Protein AF-K8XY33-F1 (afdb_monomer_lite)

pLDDT: mean 90.9, std 8.79, range [59.84, 98.38]

Structure (mmCIF, N/CA/C/O backbone):
data_AF-K8XY33-F1
#
_entry.id   AF-K8XY33-F1
#
loop_
_atom_site.group_PDB
_atom_site.id
_atom_site.type_symbol
_atom_site.label_atom_id
_atom_site.label_alt_id
_atom_site.label_comp_id
_atom_site.label_asym_id
_atom_site.label_entity_id
_atom_site.label_seq_id
_atom_site.pdbx_PDB_ins_code
_atom_site.Cartn_x
_atom_site.Cartn_y
_atom_site.Cartn_z
_atom_site.occupancy
_atom_site.B_iso_or_equiv
_atom_site.auth_seq_id
_atom_site.auth_comp_id
_atom_site.auth_asym_id
_atom_site.auth_atom_id
_atom_site.pdbx_PDB_model_num
ATOM 1 N N . MET A 1 1 ? 4.443 -2.989 -23.348 1.00 59.84 1 MET A N 1
ATOM 2 C CA . MET A 1 1 ? 3.970 -1.579 -23.341 1.00 59.84 1 MET A CA 1
ATOM 3 C C . MET A 1 1 ? 2.622 -1.398 -22.643 1.00 59.84 1 MET A C 1
ATOM 5 O O . MET A 1 1 ? 2.567 -0.603 -21.719 1.00 59.84 1 MET A O 1
ATOM 9 N N . ILE A 1 2 ? 1.552 -2.121 -23.019 1.00 62.72 2 ILE A N 1
ATOM 10 C CA . ILE A 1 2 ? 0.227 -1.979 -22.365 1.00 62.72 2 ILE A CA 1
ATOM 11 C C . ILE A 1 2 ? 0.286 -2.332 -20.867 1.00 62.72 2 ILE A C 1
ATOM 13 O O . ILE A 1 2 ? -0.267 -1.619 -20.038 1.00 62.72 2 ILE A O 1
ATOM 17 N N . THR A 1 3 ? 1.009 -3.392 -20.505 1.00 81.44 3 THR A N 1
ATOM 18 C CA . THR A 1 3 ? 1.175 -3.842 -19.114 1.00 81.44 3 THR A CA 1
ATOM 19 C C . THR A 1 3 ? 1.960 -2.852 -18.247 1.00 81.44 3 THR A C 1
ATOM 21 O O . THR A 1 3 ? 1.539 -2.577 -17.128 1.00 81.44 3 THR A O 1
ATOM 24 N N . ILE A 1 4 ? 3.016 -2.235 -18.790 1.00 88.81 4 ILE A N 1
ATOM 25 C CA . ILE A 1 4 ? 3.797 -1.181 -18.119 1.00 88.81 4 ILE A CA 1
ATOM 26 C C . ILE A 1 4 ? 2.929 0.047 -17.823 1.00 88.81 4 ILE A C 1
ATOM 28 O O . ILE A 1 4 ? 2.935 0.540 -16.699 1.00 88.81 4 ILE A O 1
ATOM 32 N N . GLY A 1 5 ? 2.145 0.519 -18.801 1.00 92.81 5 GLY A N 1
ATOM 33 C CA . GLY A 1 5 ? 1.251 1.664 -18.598 1.00 92.81 5 GLY A CA 1
ATOM 34 C C . GLY A 1 5 ? 0.208 1.410 -17.505 1.00 92.81 5 GLY A C 1
ATOM 35 O O . GLY A 1 5 ? -0.037 2.278 -16.669 1.00 92.81 5 GLY A O 1
ATOM 36 N N . ILE A 1 6 ? -0.350 0.195 -17.458 1.00 94.38 6 ILE A N 1
ATOM 37 C CA . ILE A 1 6 ? -1.275 -0.229 -16.397 1.00 94.38 6 ILE A CA 1
ATOM 38 C C . ILE A 1 6 ? -0.561 -0.286 -15.038 1.00 94.38 6 ILE A C 1
ATOM 40 O O . ILE A 1 6 ? -1.100 0.215 -14.054 1.00 94.38 6 ILE A O 1
ATOM 44 N N . ALA A 1 7 ? 0.652 -0.846 -14.975 1.00 94.44 7 ALA A N 1
ATOM 45 C CA . ALA A 1 7 ? 1.448 -0.890 -13.748 1.00 94.44 7 ALA A CA 1
ATOM 46 C C . ALA A 1 7 ? 1.712 0.519 -13.212 1.00 94.44 7 ALA A C 1
ATOM 48 O O . ALA A 1 7 ? 1.396 0.799 -12.063 1.00 94.44 7 ALA A O 1
ATOM 49 N N . VAL A 1 8 ? 2.193 1.431 -14.055 1.00 96.38 8 VAL A N 1
ATOM 50 C CA . VAL A 1 8 ? 2.410 2.835 -13.686 1.00 96.38 8 VAL A CA 1
ATOM 51 C C . VAL A 1 8 ? 1.131 3.488 -13.164 1.00 96.38 8 VAL A C 1
ATOM 53 O O . VAL A 1 8 ? 1.164 4.143 -12.123 1.00 96.38 8 VAL A O 1
ATOM 56 N N . PHE A 1 9 ? 0.003 3.302 -13.856 1.00 97.19 9 PHE A N 1
ATOM 57 C CA . PHE A 1 9 ? -1.278 3.857 -13.424 1.00 97.19 9 PHE A CA 1
ATOM 58 C C . PHE A 1 9 ? -1.653 3.383 -12.015 1.00 97.19 9 PHE A C 1
ATOM 60 O O . PHE A 1 9 ? -1.970 4.208 -11.161 1.00 97.19 9 PHE A O 1
ATOM 67 N N . PHE A 1 10 ? -1.574 2.077 -11.744 1.00 97.56 10 PHE A N 1
ATOM 68 C CA . PHE A 1 10 ? -1.915 1.534 -10.427 1.00 97.56 10 PHE A CA 1
ATOM 69 C C . PHE A 1 10 ? -0.911 1.907 -9.334 1.00 97.56 10 PHE A C 1
ATOM 71 O O . PHE A 1 10 ? -1.320 2.034 -8.178 1.00 97.56 10 PHE A O 1
ATOM 78 N N . GLN A 1 11 ? 0.361 2.132 -9.671 1.00 97.00 11 GLN A N 1
ATOM 79 C CA . GLN A 1 11 ? 1.355 2.637 -8.719 1.00 97.00 11 GLN A CA 1
ATOM 80 C C . GLN A 1 11 ? 1.001 4.063 -8.299 1.00 97.00 11 GLN A C 1
ATOM 82 O O . GLN A 1 11 ? 0.861 4.342 -7.112 1.00 97.00 11 GLN A O 1
ATOM 87 N N . LEU A 1 12 ? 0.755 4.947 -9.271 1.00 98.06 12 LEU A N 1
ATOM 88 C CA . LEU A 1 12 ? 0.355 6.330 -9.004 1.00 98.06 12 LEU A CA 1
ATOM 89 C C . LEU A 1 12 ? -0.991 6.407 -8.280 1.00 98.06 12 LEU A C 1
ATOM 91 O O . LEU A 1 12 ? -1.146 7.205 -7.357 1.00 98.06 12 LEU A O 1
ATOM 95 N N . PHE A 1 13 ? -1.951 5.562 -8.661 1.00 98.31 13 PHE A N 1
ATOM 96 C CA . PHE A 1 13 ? -3.248 5.494 -7.996 1.00 98.31 13 PHE A CA 1
ATOM 97 C C . PHE A 1 13 ? -3.112 5.028 -6.546 1.00 98.31 13 PHE A C 1
ATOM 99 O O . PHE A 1 13 ? -3.707 5.634 -5.658 1.00 98.31 13 PHE A O 1
ATOM 106 N N . TYR A 1 14 ? -2.281 4.016 -6.284 1.00 98.00 14 TYR A N 1
ATOM 107 C CA . TYR A 1 14 ? -1.978 3.582 -4.924 1.00 98.00 14 TYR A CA 1
ATOM 108 C C . TYR A 1 14 ? -1.310 4.682 -4.101 1.00 98.00 14 TYR A C 1
ATOM 110 O O . TYR A 1 14 ? -1.759 4.959 -2.991 1.00 98.00 14 TYR A O 1
ATOM 118 N N . THR A 1 15 ? -0.309 5.368 -4.651 1.00 97.75 15 THR A N 1
ATOM 119 C CA . THR A 1 15 ? 0.356 6.475 -3.957 1.00 97.75 15 THR A CA 1
ATOM 120 C C . THR A 1 15 ? -0.598 7.622 -3.650 1.00 97.75 15 THR A C 1
ATOM 122 O O . THR A 1 15 ? -0.592 8.140 -2.535 1.00 97.75 15 THR A O 1
ATOM 125 N N . ALA A 1 16 ? -1.451 8.002 -4.603 1.00 98.00 16 ALA A N 1
ATOM 126 C CA . ALA A 1 16 ? -2.459 9.035 -4.393 1.00 98.00 16 ALA A CA 1
ATOM 127 C C . ALA A 1 16 ? -3.475 8.612 -3.325 1.00 98.00 16 ALA A C 1
ATOM 129 O O . ALA A 1 16 ? -3.769 9.387 -2.417 1.00 98.00 16 ALA A O 1
ATOM 130 N N . TYR A 1 17 ? -3.964 7.371 -3.392 1.00 97.31 17 TYR A N 1
ATOM 131 C CA . TYR A 1 17 ? -4.874 6.812 -2.398 1.00 97.31 17 TYR A CA 1
ATOM 132 C C . TYR A 1 17 ? -4.249 6.822 -0.999 1.00 97.31 17 TYR A C 1
ATOM 134 O O . TYR A 1 17 ? -4.865 7.305 -0.050 1.00 97.31 17 TYR A O 1
ATOM 142 N N . PHE A 1 18 ? -3.008 6.350 -0.873 1.00 96.56 18 PHE A N 1
ATOM 143 C CA . PHE A 1 18 ? -2.271 6.320 0.388 1.00 96.56 18 PHE A CA 1
ATOM 144 C C . PHE A 1 18 ? -2.045 7.733 0.940 1.00 96.56 18 PHE A C 1
ATOM 146 O O . PHE A 1 18 ? -2.331 7.990 2.107 1.00 96.56 18 PHE A O 1
ATOM 153 N N . PHE A 1 19 ? -1.617 8.678 0.097 1.00 96.06 19 PHE A N 1
ATOM 154 C CA . PHE A 1 19 ? -1.447 10.077 0.489 1.00 96.06 19 PHE A CA 1
ATOM 155 C C . PHE A 1 19 ? -2.753 10.685 1.005 1.00 96.06 19 PHE A C 1
ATOM 157 O O . PHE A 1 19 ? -2.797 11.225 2.107 1.00 96.06 19 PHE A O 1
ATOM 164 N N . VAL A 1 20 ? -3.838 10.566 0.240 1.00 95.31 20 VAL A N 1
ATOM 165 C CA . VAL A 1 20 ? -5.130 11.147 0.620 1.00 95.31 20 VAL A CA 1
ATOM 166 C C . VAL A 1 20 ? -5.619 10.539 1.938 1.00 95.31 20 VAL A C 1
ATOM 168 O O . VAL A 1 20 ? -5.987 11.274 2.849 1.00 95.31 20 VAL A O 1
ATOM 171 N N . THR A 1 21 ? -5.530 9.219 2.095 1.00 93.94 21 THR A N 1
ATOM 172 C CA . THR A 1 21 ? -6.000 8.516 3.302 1.00 93.94 21 THR A CA 1
ATOM 173 C C . THR A 1 21 ? -5.142 8.720 4.552 1.00 93.94 21 THR A C 1
ATOM 175 O O . THR A 1 21 ? -5.660 8.508 5.641 1.00 93.94 21 THR A O 1
ATOM 178 N N . HIS A 1 22 ? -3.892 9.179 4.444 1.00 92.50 22 HIS A N 1
ATOM 179 C CA . HIS A 1 22 ? -3.014 9.388 5.612 1.00 92.50 22 HIS A CA 1
ATOM 180 C C . HIS A 1 22 ? -2.697 10.862 5.903 1.00 92.50 22 HIS A C 1
ATOM 182 O O . HIS A 1 22 ? -2.079 11.172 6.921 1.00 92.50 22 HIS A O 1
ATOM 188 N N . PHE A 1 23 ? -3.099 11.787 5.024 1.00 91.81 23 PHE A N 1
ATOM 189 C CA . PHE A 1 23 ? -2.814 13.220 5.180 1.00 91.81 23 PHE A CA 1
ATOM 190 C C . PHE A 1 23 ? -4.048 14.120 5.075 1.00 91.81 23 PHE A C 1
ATOM 192 O O . PHE A 1 23 ? -3.977 15.281 5.482 1.00 91.81 23 PHE A O 1
ATOM 199 N N . VAL A 1 24 ? -5.177 13.617 4.571 1.00 92.50 24 VAL A N 1
ATOM 200 C CA . VAL A 1 24 ? -6.431 14.375 4.472 1.00 92.50 24 VAL A CA 1
ATOM 201 C C . VAL A 1 24 ? -7.454 13.774 5.428 1.00 92.50 24 VAL A C 1
ATOM 203 O O . VAL A 1 24 ? -7.746 12.583 5.366 1.00 92.50 24 VAL A O 1
ATOM 206 N N . SER A 1 25 ? -8.006 14.601 6.320 1.00 90.38 25 SER A N 1
ATOM 207 C CA . SER A 1 25 ? -9.058 14.166 7.245 1.00 90.38 25 SER A CA 1
ATOM 208 C C . SER A 1 25 ? -10.358 13.918 6.482 1.00 90.38 25 SER A C 1
ATOM 210 O O . SER A 1 25 ? -10.875 14.815 5.815 1.00 90.38 25 SER A O 1
ATOM 212 N N . MET A 1 26 ? -10.868 12.694 6.567 1.00 89.88 26 MET A N 1
ATOM 213 C CA . MET A 1 26 ? -12.027 12.197 5.828 1.00 89.88 26 MET A CA 1
ATOM 214 C C . MET A 1 26 ? -12.904 11.316 6.723 1.00 89.88 26 MET A C 1
ATOM 216 O O . MET A 1 26 ? -13.298 10.225 6.324 1.00 89.88 26 MET A O 1
ATOM 220 N N . SER A 1 27 ? -13.218 11.752 7.943 1.00 87.19 27 SER A N 1
ATOM 221 C CA . SER A 1 27 ? -14.098 10.981 8.832 1.00 87.19 27 SER A CA 1
ATOM 222 C C . SER A 1 27 ? -15.458 10.683 8.162 1.00 87.19 27 SER A C 1
ATOM 224 O O . SER A 1 27 ? -16.038 11.587 7.553 1.00 87.19 27 SER A O 1
ATOM 226 N N . PRO A 1 28 ? -15.987 9.443 8.239 1.00 88.44 28 PRO A N 1
ATOM 227 C CA . PRO A 1 28 ? -15.496 8.302 9.019 1.00 88.44 28 PRO A CA 1
ATOM 228 C C . PRO A 1 28 ? -14.570 7.345 8.241 1.00 88.44 28 PRO A C 1
ATOM 230 O O . PRO A 1 28 ? -14.363 6.219 8.675 1.00 88.44 28 PRO A O 1
ATOM 233 N N . LEU A 1 29 ? -14.038 7.712 7.074 1.00 87.88 29 LEU A N 1
ATOM 234 C CA . LEU A 1 29 ? -13.127 6.842 6.315 1.00 87.88 29 LEU A CA 1
ATOM 235 C C . LEU A 1 29 ? -11.773 6.666 7.009 1.00 87.88 29 LEU A C 1
ATOM 237 O O . LEU A 1 29 ? -11.241 5.565 6.995 1.00 87.88 29 LEU A O 1
ATOM 241 N N . ASN A 1 30 ? -11.242 7.718 7.629 1.00 87.88 30 ASN A N 1
ATOM 242 C CA . ASN A 1 30 ? -10.036 7.675 8.456 1.00 87.88 30 ASN A CA 1
ATOM 243 C C . ASN A 1 30 ? -10.217 8.531 9.720 1.00 87.88 30 ASN A C 1
ATOM 245 O O . ASN A 1 30 ? -11.121 9.372 9.798 1.00 87.88 30 ASN A O 1
ATOM 249 N N . ASP A 1 31 ? -9.348 8.319 10.705 1.00 86.25 31 ASP A N 1
ATOM 250 C CA . ASP A 1 31 ? -9.208 9.187 11.870 1.00 86.25 31 ASP A CA 1
ATOM 251 C C . ASP A 1 31 ? -7.741 9.606 11.986 1.00 86.25 31 ASP A C 1
ATOM 253 O O . ASP A 1 31 ? -6.874 8.782 12.235 1.00 86.25 31 ASP A O 1
ATOM 257 N N . LEU A 1 32 ? -7.467 10.893 11.750 1.00 84.06 32 LEU A N 1
ATOM 258 C CA . LEU A 1 32 ? -6.122 11.480 11.826 1.00 84.06 32 LEU A CA 1
ATOM 259 C C . LEU A 1 32 ? -5.958 12.374 13.068 1.00 84.06 32 LEU A C 1
ATOM 261 O O . LEU A 1 32 ? -5.062 13.223 13.112 1.00 84.06 32 LEU A O 1
ATOM 265 N N . SER A 1 33 ? -6.874 12.275 14.041 1.00 78.75 33 SER A N 1
ATOM 266 C CA . SER A 1 33 ? -6.890 13.137 15.231 1.00 78.75 33 SER A CA 1
ATOM 267 C C . SER A 1 33 ? -5.771 12.833 16.237 1.00 78.75 33 SER A C 1
ATOM 269 O O . SER A 1 33 ? -5.486 13.675 17.091 1.00 78.75 33 SER A O 1
ATOM 271 N N . GLY A 1 34 ? -5.083 11.697 16.094 1.00 68.38 34 GLY A N 1
ATOM 272 C CA . GLY A 1 34 ? -3.855 11.341 16.808 1.00 68.38 34 GLY A CA 1
ATOM 273 C C . GLY A 1 34 ? -2.832 10.696 15.867 1.00 68.38 34 GLY A C 1
ATOM 274 O O . GLY A 1 34 ? -3.196 10.244 14.790 1.00 68.38 34 GLY A O 1
ATOM 275 N N . GLU A 1 35 ? -1.553 10.690 16.255 1.00 66.88 35 GLU A N 1
ATOM 276 C CA . GLU A 1 35 ? -0.544 9.802 15.650 1.00 66.88 35 GLU A CA 1
ATOM 277 C C . GLU A 1 35 ? -0.400 8.592 16.573 1.00 66.88 35 GLU A C 1
ATOM 279 O O . GLU A 1 35 ? -0.161 8.776 17.773 1.00 66.88 35 GLU A O 1
ATOM 284 N N . SER A 1 36 ? -0.522 7.371 16.052 1.00 62.50 36 SER A N 1
ATOM 285 C CA . SER A 1 36 ? -0.422 6.165 16.887 1.00 62.50 36 SER A CA 1
ATOM 286 C C . SER A 1 36 ? 1.024 5.820 17.256 1.00 62.50 36 SER A C 1
ATOM 288 O O . SER A 1 36 ? 1.272 5.091 18.219 1.00 62.50 36 SER A O 1
ATOM 290 N N . PHE A 1 37 ? 2.009 6.406 16.568 1.00 70.12 37 PHE A N 1
ATOM 291 C CA . PHE A 1 37 ? 3.422 6.301 16.924 1.00 70.12 37 PHE A CA 1
ATOM 292 C C . PHE A 1 37 ? 4.204 7.572 16.605 1.00 70.12 37 PHE A C 1
ATOM 294 O O . PHE A 1 37 ? 3.985 8.251 15.601 1.00 70.12 37 PHE A O 1
ATOM 301 N N . SER A 1 38 ? 5.204 7.872 17.444 1.00 70.69 38 SER A N 1
ATOM 302 C CA . SER A 1 38 ? 6.074 9.022 17.209 1.00 70.69 38 SER A CA 1
ATOM 303 C C . SER A 1 38 ? 6.759 8.859 15.849 1.00 70.69 38 SER A C 1
ATOM 305 O O . SER A 1 38 ? 7.556 7.931 15.682 1.00 70.69 38 SER A O 1
ATOM 307 N N . LYS A 1 39 ? 6.495 9.785 14.916 1.00 83.69 39 LYS A N 1
ATOM 308 C CA . LYS A 1 39 ? 7.026 9.835 13.534 1.00 83.69 39 LYS A CA 1
ATOM 309 C C . LYS A 1 39 ? 6.205 9.098 12.468 1.00 83.69 39 LYS A C 1
ATOM 311 O O . LYS A 1 39 ? 6.719 8.951 11.359 1.00 83.69 39 LYS A O 1
ATOM 316 N N . GLU A 1 40 ? 4.960 8.722 12.727 1.00 84.94 40 GLU A N 1
ATOM 317 C CA . GLU A 1 40 ? 4.082 8.108 11.722 1.00 84.94 40 GLU A CA 1
ATOM 318 C C . GLU A 1 40 ? 4.043 8.861 10.394 1.00 84.94 40 GLU A C 1
ATOM 320 O O . GLU A 1 40 ? 4.388 8.307 9.349 1.00 84.94 40 GLU A O 1
ATOM 325 N N . LYS A 1 41 ? 3.770 10.167 10.426 1.00 88.38 41 LYS A N 1
ATOM 326 C CA . LYS A 1 41 ? 3.745 10.981 9.203 1.00 88.38 41 LYS A CA 1
ATOM 327 C C . LYS A 1 41 ? 5.070 10.971 8.448 1.00 88.38 41 LYS A C 1
ATOM 329 O O . LYS A 1 41 ? 5.070 11.007 7.220 1.00 88.38 41 LYS A O 1
ATOM 334 N N . LYS A 1 42 ? 6.206 10.901 9.154 1.00 91.12 42 LYS A N 1
ATOM 335 C CA . LYS A 1 42 ? 7.530 10.819 8.513 1.00 91.12 42 LYS A CA 1
ATOM 336 C C . LYS A 1 42 ? 7.719 9.476 7.814 1.00 91.12 42 LYS A C 1
ATOM 338 O O . LYS A 1 42 ? 8.257 9.453 6.711 1.00 91.12 42 LYS A O 1
ATOM 343 N N . VAL A 1 43 ? 7.274 8.383 8.435 1.00 91.94 43 VAL A N 1
ATOM 344 C CA . VAL A 1 43 ? 7.306 7.044 7.831 1.00 91.94 43 VAL A CA 1
ATOM 345 C C . VAL A 1 43 ? 6.394 6.999 6.606 1.00 91.94 43 VAL A C 1
ATOM 347 O O . VAL A 1 43 ? 6.852 6.620 5.532 1.00 91.94 43 VAL A O 1
ATOM 350 N N . ASN A 1 44 ? 5.158 7.487 6.721 1.00 93.31 44 ASN A N 1
ATOM 351 C CA . ASN A 1 44 ? 4.203 7.539 5.611 1.00 93.31 44 ASN A CA 1
ATOM 352 C C . ASN A 1 44 ? 4.738 8.379 4.441 1.00 93.31 44 ASN A C 1
ATOM 354 O O . ASN A 1 44 ? 4.647 7.966 3.286 1.00 93.31 44 ASN A O 1
ATOM 358 N N . PHE A 1 45 ? 5.382 9.514 4.727 1.00 94.75 45 PHE A N 1
ATOM 359 C CA . PHE A 1 45 ? 6.025 10.337 3.702 1.00 94.75 45 PHE A CA 1
ATOM 360 C C . PHE A 1 45 ? 7.200 9.618 3.023 1.00 94.75 45 PHE A C 1
ATOM 362 O O . PHE A 1 45 ? 7.342 9.684 1.802 1.00 94.75 45 PHE A O 1
ATOM 369 N N . ALA A 1 46 ? 8.023 8.893 3.787 1.00 95.69 46 ALA A N 1
ATOM 370 C CA . ALA A 1 46 ? 9.104 8.086 3.226 1.00 95.69 46 ALA A CA 1
ATOM 371 C C . ALA A 1 46 ? 8.567 6.965 2.322 1.00 95.69 46 ALA A C 1
ATOM 373 O O . ALA A 1 46 ? 9.113 6.743 1.244 1.00 95.69 46 ALA A O 1
ATOM 374 N N . LEU A 1 47 ? 7.472 6.302 2.712 1.00 95.38 47 LEU A N 1
ATOM 375 C CA . LEU A 1 47 ? 6.816 5.290 1.880 1.00 95.38 47 LEU A CA 1
ATOM 376 C C . LEU A 1 47 ? 6.332 5.883 0.552 1.00 95.38 47 LEU A C 1
ATOM 378 O O . LEU A 1 47 ? 6.615 5.314 -0.499 1.00 95.38 47 LEU A O 1
ATOM 382 N N . ILE A 1 48 ? 5.687 7.052 0.582 1.00 96.75 48 ILE A N 1
ATOM 383 C CA . ILE A 1 48 ? 5.268 7.774 -0.630 1.00 96.75 48 ILE A CA 1
ATOM 384 C C . ILE A 1 48 ? 6.470 8.114 -1.516 1.00 96.75 48 ILE A C 1
ATOM 386 O O . ILE A 1 48 ? 6.422 7.894 -2.724 1.00 96.75 48 ILE A O 1
ATOM 390 N N . ALA A 1 49 ? 7.564 8.612 -0.933 1.00 97.50 49 ALA A N 1
ATOM 391 C CA . ALA A 1 49 ? 8.772 8.943 -1.686 1.00 97.50 49 ALA A CA 1
ATOM 392 C C . ALA A 1 49 ? 9.369 7.710 -2.384 1.00 97.50 49 ALA A C 1
ATOM 394 O O . ALA A 1 49 ? 9.757 7.793 -3.549 1.00 97.50 49 ALA A O 1
ATOM 395 N N . VAL A 1 50 ? 9.394 6.557 -1.707 1.00 97.62 50 VAL A N 1
ATOM 396 C CA . VAL A 1 50 ? 9.844 5.288 -2.300 1.00 97.62 50 VAL A CA 1
ATOM 397 C C . VAL A 1 50 ? 8.917 4.857 -3.436 1.00 97.62 50 VAL A C 1
ATOM 399 O O . VAL A 1 50 ? 9.407 4.522 -4.512 1.00 97.62 50 VAL A O 1
ATOM 402 N N . GLN A 1 51 ? 7.595 4.914 -3.243 1.00 96.38 51 GLN A N 1
ATOM 403 C CA . GLN A 1 51 ? 6.625 4.565 -4.289 1.00 96.38 51 GLN A CA 1
ATOM 404 C C . GLN A 1 51 ? 6.796 5.439 -5.537 1.00 96.38 51 GLN A C 1
ATOM 406 O O . GLN A 1 51 ? 6.896 4.915 -6.645 1.00 96.38 51 GLN A O 1
ATOM 411 N N . LEU A 1 52 ? 6.919 6.758 -5.365 1.00 97.62 52 LEU A N 1
ATOM 412 C CA . LEU A 1 52 ? 7.169 7.685 -6.473 1.00 97.62 52 LEU A CA 1
ATOM 413 C C . LEU A 1 52 ? 8.533 7.452 -7.131 1.00 97.62 52 LEU A C 1
ATOM 415 O O . LEU A 1 52 ? 8.655 7.603 -8.344 1.00 97.62 52 LEU A O 1
ATOM 419 N N . GLY A 1 53 ? 9.548 7.055 -6.360 1.00 97.62 53 GLY A N 1
ATOM 420 C CA . GLY A 1 53 ? 10.873 6.712 -6.877 1.00 97.62 53 GLY A CA 1
ATOM 421 C C . GLY A 1 53 ? 10.896 5.444 -7.737 1.00 97.62 53 GLY A C 1
ATOM 422 O O . GLY A 1 53 ? 11.736 5.334 -8.626 1.00 97.62 53 GLY A O 1
ATOM 423 N N . ILE A 1 54 ? 9.965 4.508 -7.520 1.00 97.44 54 ILE A N 1
ATOM 424 C CA . ILE A 1 54 ? 9.844 3.277 -8.318 1.00 97.44 54 ILE A CA 1
ATOM 425 C C . ILE A 1 54 ? 9.239 3.560 -9.700 1.00 97.44 54 ILE A C 1
ATOM 427 O O . ILE A 1 54 ? 9.639 2.941 -10.686 1.00 97.44 54 ILE A O 1
ATOM 431 N N . VAL A 1 55 ? 8.313 4.517 -9.800 1.00 97.19 55 VAL A N 1
ATOM 432 C CA . VAL A 1 55 ? 7.556 4.814 -11.030 1.00 97.19 55 VAL A CA 1
ATOM 433 C C . VAL A 1 55 ? 8.453 5.061 -12.263 1.00 97.19 55 VAL A C 1
ATOM 435 O O . VAL A 1 55 ? 8.195 4.446 -13.305 1.00 97.19 55 VAL A O 1
ATOM 438 N N . PRO A 1 56 ? 9.530 5.874 -12.200 1.00 97.31 56 PRO A N 1
ATOM 439 C CA . PRO A 1 56 ? 10.459 6.046 -13.316 1.00 97.31 56 PRO A CA 1
ATOM 440 C C . PRO A 1 56 ? 11.074 4.740 -13.827 1.00 97.31 56 PRO A C 1
ATOM 442 O O . PRO A 1 56 ? 11.281 4.607 -15.030 1.00 97.31 56 PRO A O 1
ATOM 445 N N . PHE A 1 57 ? 11.335 3.755 -12.962 1.00 97.12 57 PHE A N 1
ATOM 446 C CA . PHE A 1 57 ? 11.896 2.476 -13.406 1.00 97.12 57 PHE A CA 1
ATOM 447 C C . PHE A 1 57 ? 10.945 1.709 -14.319 1.00 97.12 57 PHE A C 1
ATOM 449 O O . PHE A 1 57 ? 11.401 1.061 -15.255 1.00 97.12 57 PHE A O 1
ATOM 456 N N . PHE A 1 58 ? 9.636 1.824 -14.096 1.00 95.12 58 PHE A N 1
ATOM 457 C CA . PHE A 1 58 ? 8.637 1.246 -14.991 1.00 95.12 58 PHE A CA 1
ATOM 458 C C . PHE A 1 58 ? 8.504 2.062 -16.279 1.00 95.12 58 PHE A C 1
ATOM 460 O O . PHE A 1 58 ? 8.472 1.481 -17.358 1.00 95.12 58 PHE A O 1
ATOM 467 N N . PHE A 1 59 ? 8.490 3.397 -16.194 1.00 93.38 59 PHE A N 1
ATOM 468 C CA . PHE A 1 59 ? 8.424 4.264 -17.379 1.00 93.38 59 PHE A CA 1
ATOM 469 C C . PHE A 1 59 ? 9.595 4.063 -18.345 1.00 93.38 59 PHE A C 1
ATOM 471 O O . PHE A 1 59 ? 9.383 4.009 -19.554 1.00 93.38 59 PHE A O 1
ATOM 478 N N . TYR A 1 60 ? 10.816 3.958 -17.817 1.00 94.69 60 TYR A N 1
ATOM 479 C CA . TYR A 1 60 ? 12.042 3.782 -18.601 1.00 94.69 60 TYR A CA 1
ATOM 480 C C . TYR A 1 60 ? 12.435 2.314 -18.795 1.00 94.69 60 TYR A C 1
ATOM 482 O O . TYR A 1 60 ? 13.528 2.033 -19.279 1.00 94.69 60 TYR A O 1
ATOM 490 N N . ASP A 1 61 ? 11.558 1.387 -18.413 1.00 93.56 61 ASP A N 1
ATOM 491 C CA . ASP A 1 61 ? 11.738 -0.051 -18.592 1.00 93.56 61 ASP A CA 1
ATOM 492 C C . ASP A 1 61 ? 13.042 -0.623 -17.987 1.00 93.56 61 ASP A C 1
ATOM 494 O O . ASP A 1 61 ? 13.690 -1.525 -18.523 1.00 93.56 61 ASP A O 1
ATOM 498 N N . VAL A 1 62 ? 13.452 -0.087 -16.835 1.00 96.69 62 VAL A N 1
ATOM 499 C CA . VAL A 1 62 ? 14.694 -0.455 -16.144 1.00 96.69 62 VAL A CA 1
ATOM 500 C C . VAL A 1 62 ? 14.475 -1.736 -15.341 1.00 96.69 62 VAL A C 1
ATOM 502 O O . VAL A 1 62 ? 13.971 -1.698 -14.218 1.00 96.69 62 VAL A O 1
ATOM 505 N N . PHE A 1 63 ? 14.908 -2.873 -15.892 1.00 95.56 63 PHE A N 1
ATOM 506 C CA . PHE A 1 63 ? 14.657 -4.210 -15.331 1.00 95.56 63 PHE A CA 1
ATOM 507 C C . PHE A 1 63 ? 14.951 -4.339 -13.827 1.00 95.56 63 PHE A C 1
ATOM 509 O O . PHE A 1 63 ? 14.080 -4.738 -13.059 1.00 95.56 63 PHE A O 1
ATOM 516 N N . TRP A 1 64 ? 16.147 -3.950 -13.373 1.00 97.50 64 TRP A N 1
ATOM 517 C CA . TRP A 1 64 ? 16.508 -4.048 -11.952 1.00 97.50 64 TRP A CA 1
ATOM 518 C C . TRP A 1 64 ? 15.643 -3.165 -11.046 1.00 97.50 64 TRP A C 1
ATOM 520 O O . TRP A 1 64 ? 15.355 -3.540 -9.911 1.00 97.50 64 TRP A O 1
ATOM 530 N N . GLY A 1 65 ? 15.181 -2.022 -11.554 1.00 97.25 65 GLY A N 1
ATOM 531 C CA . GLY A 1 65 ? 14.249 -1.158 -10.840 1.00 97.25 65 GLY A CA 1
ATOM 532 C C . GLY A 1 65 ? 12.838 -1.748 -10.761 1.00 97.25 65 GLY A C 1
ATOM 533 O O . GLY A 1 65 ? 12.176 -1.618 -9.733 1.00 97.25 65 GLY A O 1
ATOM 534 N N . ILE A 1 66 ? 12.406 -2.481 -11.791 1.00 96.88 66 ILE A N 1
ATOM 535 C CA . ILE A 1 66 ? 11.158 -3.260 -11.774 1.00 96.88 66 ILE A CA 1
ATOM 536 C C . ILE A 1 66 ? 11.255 -4.405 -10.753 1.00 96.88 66 ILE A C 1
ATOM 538 O O . ILE A 1 66 ? 10.329 -4.592 -9.964 1.00 96.88 66 ILE A O 1
ATOM 542 N N . CYS A 1 67 ? 12.387 -5.119 -10.693 1.00 97.81 67 CYS A N 1
ATOM 543 C CA . CYS A 1 67 ? 12.646 -6.134 -9.662 1.00 97.81 67 CYS A CA 1
ATOM 544 C C . CYS A 1 67 ? 12.586 -5.540 -8.248 1.00 97.81 67 CYS A C 1
ATOM 546 O O . CYS A 1 67 ? 11.951 -6.116 -7.362 1.00 97.81 67 CYS A O 1
ATOM 548 N N . PHE A 1 68 ? 13.201 -4.371 -8.042 1.00 98.00 68 PHE A N 1
ATOM 549 C CA . PHE A 1 68 ? 13.108 -3.644 -6.777 1.00 98.00 68 PHE A CA 1
ATOM 550 C C . PHE A 1 68 ? 11.657 -3.278 -6.442 1.00 98.00 68 PHE A C 1
ATOM 552 O O . PHE A 1 68 ? 11.220 -3.508 -5.317 1.00 98.00 68 PHE A O 1
ATOM 559 N N . GLY A 1 69 ? 10.884 -2.791 -7.417 1.00 97.31 69 GLY A N 1
ATOM 560 C CA . GLY A 1 69 ? 9.456 -2.516 -7.252 1.00 97.31 69 GLY A CA 1
ATOM 561 C C . GLY A 1 69 ? 8.653 -3.758 -6.856 1.00 97.31 69 GLY A C 1
ATOM 562 O O . GLY A 1 69 ? 7.887 -3.713 -5.895 1.00 97.31 69 GLY A O 1
ATOM 563 N N . ALA A 1 70 ? 8.872 -4.892 -7.528 1.00 97.75 70 ALA A N 1
ATOM 564 C CA . ALA A 1 70 ? 8.216 -6.158 -7.198 1.00 97.75 70 ALA A CA 1
ATOM 565 C C . ALA A 1 70 ? 8.533 -6.610 -5.764 1.00 97.75 70 ALA A C 1
ATOM 567 O O . ALA A 1 70 ? 7.632 -7.004 -5.024 1.00 97.75 70 ALA A O 1
ATOM 568 N N . PHE A 1 71 ? 9.796 -6.502 -5.346 1.00 98.38 71 PHE A N 1
ATOM 569 C CA . PHE A 1 71 ? 10.198 -6.811 -3.977 1.00 98.38 71 PHE A CA 1
ATOM 570 C C . PHE A 1 71 ? 9.586 -5.837 -2.959 1.00 98.38 71 PHE A C 1
ATOM 572 O O . PHE A 1 71 ? 9.061 -6.266 -1.934 1.00 98.38 71 PHE A O 1
ATOM 579 N N . TYR A 1 72 ? 9.582 -4.536 -3.252 1.00 98.06 72 TYR A N 1
ATOM 580 C CA . TYR A 1 72 ? 8.964 -3.523 -2.399 1.00 98.06 72 TYR A CA 1
ATOM 581 C C . TYR A 1 72 ? 7.471 -3.801 -2.176 1.00 98.06 72 TYR A C 1
ATOM 583 O O . TYR A 1 72 ? 7.006 -3.814 -1.035 1.00 98.06 72 TYR A O 1
ATOM 591 N N . TYR A 1 73 ? 6.709 -4.078 -3.237 1.00 98.00 73 TYR A N 1
ATOM 592 C CA . TYR A 1 73 ? 5.287 -4.399 -3.095 1.00 98.00 73 TYR A CA 1
ATOM 593 C C . TYR A 1 73 ? 5.053 -5.731 -2.376 1.00 98.00 73 TYR A C 1
ATOM 595 O O . TYR A 1 73 ? 4.097 -5.826 -1.611 1.00 98.00 73 TYR A O 1
ATOM 603 N N . LEU A 1 74 ? 5.948 -6.716 -2.518 1.00 98.19 74 LEU A N 1
ATOM 604 C CA . LEU A 1 74 ? 5.890 -7.953 -1.734 1.00 98.19 74 LEU A CA 1
ATOM 605 C C . LEU A 1 74 ? 6.020 -7.676 -0.230 1.00 98.19 74 LEU A C 1
ATOM 607 O O . LEU A 1 74 ? 5.232 -8.187 0.564 1.00 98.19 74 LEU A O 1
ATOM 611 N N . VAL A 1 75 ? 6.981 -6.834 0.166 1.00 98.06 75 VAL A N 1
ATOM 612 C CA . VAL A 1 75 ? 7.156 -6.430 1.571 1.00 98.06 75 VAL A CA 1
ATOM 613 C C . VAL A 1 75 ? 5.900 -5.731 2.098 1.00 98.06 75 VAL A C 1
ATOM 615 O O . VAL A 1 75 ? 5.467 -6.023 3.209 1.00 98.06 75 VAL A O 1
ATOM 618 N N . ASN A 1 76 ? 5.270 -4.865 1.298 1.00 97.00 76 ASN A N 1
ATOM 619 C CA . ASN A 1 76 ? 4.013 -4.211 1.680 1.00 97.00 76 ASN A CA 1
ATOM 620 C C . ASN A 1 76 ? 2.846 -5.201 1.808 1.00 97.00 76 ASN A C 1
ATOM 622 O O . ASN A 1 76 ? 2.067 -5.080 2.749 1.00 97.00 76 ASN A O 1
ATOM 626 N N . VAL A 1 77 ? 2.738 -6.191 0.912 1.00 98.00 77 VAL A N 1
ATOM 627 C CA . VAL A 1 77 ? 1.744 -7.276 1.014 1.00 98.00 77 VAL A CA 1
ATOM 628 C C . VAL A 1 77 ? 1.905 -8.020 2.336 1.00 98.00 77 VAL A C 1
ATOM 630 O O . VAL A 1 77 ? 0.929 -8.176 3.067 1.00 98.00 77 VAL A O 1
ATOM 633 N N . PHE A 1 78 ? 3.132 -8.417 2.687 1.00 97.38 78 PHE A N 1
ATOM 634 C CA . PHE A 1 78 ? 3.399 -9.072 3.968 1.00 97.38 78 PHE A CA 1
ATOM 635 C C . PHE A 1 78 ? 3.099 -8.164 5.160 1.00 97.38 78 PHE A C 1
ATOM 637 O O . PHE A 1 78 ? 2.439 -8.604 6.098 1.00 97.38 78 PHE A O 1
ATOM 644 N N . GLY A 1 79 ? 3.536 -6.904 5.125 1.00 94.62 79 GLY A N 1
ATOM 645 C CA . GLY A 1 79 ? 3.275 -5.940 6.193 1.00 94.62 79 GLY A CA 1
ATOM 646 C C . GLY A 1 79 ? 1.779 -5.748 6.430 1.00 94.62 79 GLY A C 1
ATOM 647 O O . GLY A 1 79 ? 1.301 -5.920 7.544 1.00 94.62 79 GLY A O 1
ATOM 648 N N . ASN A 1 80 ? 1.014 -5.492 5.369 1.00 95.00 80 ASN A N 1
ATOM 649 C CA . ASN A 1 80 ? -0.433 -5.326 5.454 1.00 95.00 80 ASN A CA 1
ATOM 650 C C . ASN A 1 80 ? -1.142 -6.603 5.937 1.00 95.00 80 ASN A C 1
ATOM 652 O O . ASN A 1 80 ? -2.027 -6.525 6.791 1.00 95.00 80 ASN A O 1
ATOM 656 N N . ALA A 1 81 ? -0.726 -7.776 5.451 1.00 95.25 81 ALA A N 1
ATOM 657 C CA . ALA A 1 81 ? -1.257 -9.052 5.916 1.00 95.25 81 ALA A CA 1
ATOM 658 C C . ALA A 1 81 ? -1.017 -9.250 7.419 1.00 95.25 81 ALA A C 1
ATOM 660 O O . ALA A 1 81 ? -1.947 -9.604 8.137 1.00 95.25 81 ALA A O 1
ATOM 661 N N . MET A 1 82 ? 0.192 -8.970 7.906 1.00 93.56 82 MET A N 1
ATOM 662 C CA . MET A 1 82 ? 0.542 -9.123 9.321 1.00 93.56 82 MET A CA 1
ATOM 663 C C . MET A 1 82 ? -0.097 -8.065 10.225 1.00 93.56 82 MET A C 1
ATOM 665 O O . MET A 1 82 ? -0.382 -8.363 11.380 1.00 93.56 82 MET A O 1
ATOM 669 N N . SER A 1 83 ? -0.341 -6.854 9.724 1.00 89.88 83 SER A N 1
ATOM 670 C CA . SER A 1 83 ? -0.951 -5.773 10.507 1.00 89.88 83 SER A CA 1
ATOM 671 C C . SER A 1 83 ? -2.472 -5.870 10.605 1.00 89.88 83 SER A C 1
ATOM 673 O O . SER A 1 83 ? -3.032 -5.458 11.614 1.00 89.88 83 SER A O 1
ATOM 675 N N . TRP A 1 84 ? -3.146 -6.403 9.581 1.00 92.75 84 TRP A N 1
ATOM 676 C CA . TRP A 1 84 ? -4.608 -6.312 9.474 1.00 92.75 84 TRP A CA 1
ATOM 677 C C . TRP A 1 84 ? -5.292 -7.662 9.329 1.00 92.75 84 TRP A C 1
ATOM 679 O O . TRP A 1 84 ? -6.213 -7.977 10.077 1.00 92.75 84 TRP A O 1
ATOM 689 N N . TRP A 1 85 ? -4.834 -8.490 8.395 1.00 94.88 85 TRP A N 1
ATOM 690 C CA . TRP A 1 85 ? -5.525 -9.735 8.058 1.00 94.88 85 TRP A CA 1
ATOM 691 C C . TRP A 1 85 ? -5.218 -10.868 9.028 1.00 94.88 85 TRP A C 1
ATOM 693 O O . TRP A 1 85 ? -6.117 -11.616 9.406 1.00 94.88 85 TRP A O 1
ATOM 703 N N . PHE A 1 86 ? -3.968 -10.988 9.464 1.00 94.88 86 PHE A N 1
ATOM 704 C CA . PHE A 1 86 ? -3.582 -11.990 10.443 1.00 94.88 86 PHE A CA 1
ATOM 705 C C . PHE A 1 86 ? -4.263 -11.726 11.799 1.00 94.88 86 PHE A C 1
ATOM 707 O O . PHE A 1 86 ? -4.919 -12.646 12.294 1.00 94.88 86 PHE A O 1
ATOM 714 N N . PRO A 1 87 ? -4.236 -10.495 12.360 1.00 93.25 87 PRO A N 1
ATOM 715 C CA . PRO A 1 87 ? -4.985 -10.179 13.573 1.00 93.25 87 PRO A CA 1
ATOM 716 C C . PRO A 1 87 ? -6.490 -10.397 13.422 1.00 93.25 87 PRO A C 1
ATOM 718 O O . PRO A 1 87 ? -7.111 -10.908 14.347 1.00 93.25 87 PRO A O 1
ATOM 721 N N . TYR A 1 88 ? -7.068 -10.084 12.259 1.00 93.69 88 TYR A N 1
ATOM 722 C CA . TYR A 1 88 ? -8.490 -10.305 11.991 1.00 93.69 88 TYR A CA 1
ATOM 723 C C . TYR A 1 88 ? -8.889 -11.783 11.982 1.00 93.69 88 TYR A C 1
ATOM 725 O O . TYR A 1 88 ? -9.910 -12.158 12.555 1.00 93.69 88 TYR A O 1
ATOM 733 N N . LEU A 1 89 ? -8.101 -12.643 11.336 1.00 95.38 89 LEU A N 1
ATOM 734 C CA . LEU A 1 89 ? -8.449 -14.056 11.165 1.00 95.38 89 LEU A CA 1
ATOM 735 C C . LEU A 1 89 ? -8.095 -14.900 12.392 1.00 95.38 89 LEU A C 1
ATOM 737 O O . LEU A 1 89 ? -8.860 -15.788 12.770 1.00 95.38 89 LEU A O 1
ATOM 741 N N . PHE A 1 90 ? -6.953 -14.624 13.021 1.00 94.81 90 PHE A N 1
ATOM 742 C CA . PHE A 1 90 ? -6.372 -15.488 14.055 1.00 94.81 90 PHE A CA 1
ATOM 743 C C . PHE A 1 90 ? -6.323 -14.850 15.443 1.00 94.81 90 PHE A C 1
ATOM 745 O O . PHE A 1 90 ? -6.032 -15.545 16.417 1.00 94.81 90 PHE A O 1
ATOM 752 N N . GLY A 1 91 ? -6.634 -13.559 15.544 1.00 90.12 91 GLY A N 1
ATOM 753 C CA . GLY A 1 91 ? -6.411 -12.783 16.751 1.00 90.12 91 GLY A CA 1
ATOM 754 C C . GLY A 1 91 ? -4.945 -12.382 16.893 1.00 90.12 91 GLY A C 1
ATOM 755 O O . GLY A 1 91 ? -4.054 -12.862 16.188 1.00 90.12 91 GLY A O 1
ATOM 756 N N . TRP A 1 92 ? -4.688 -11.462 17.815 1.00 88.75 92 TRP A N 1
ATOM 757 C CA . TRP A 1 92 ? -3.348 -10.975 18.123 1.00 88.75 92 TRP A CA 1
ATOM 758 C C . TRP A 1 92 ? -3.318 -10.474 19.576 1.00 88.75 92 TRP A C 1
ATOM 760 O O . TRP A 1 92 ? -4.374 -10.111 20.099 1.00 88.75 92 TRP A O 1
ATOM 770 N N . PRO A 1 93 ? -2.174 -10.482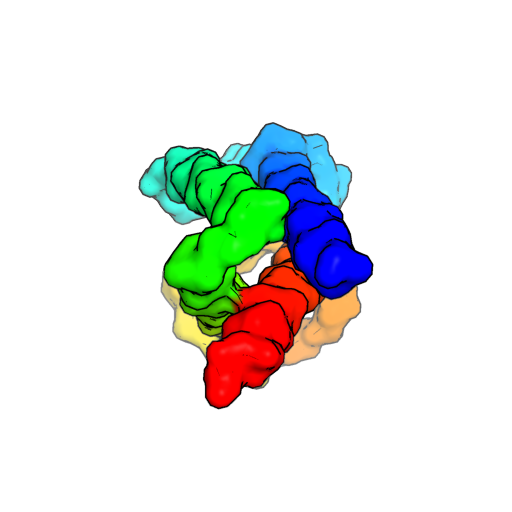 20.289 1.00 83.56 93 PRO A N 1
ATOM 771 C CA . PRO A 1 93 ? -2.172 -10.088 21.695 1.00 83.56 93 PRO A CA 1
ATOM 772 C C . PRO A 1 93 ? -2.586 -8.619 21.876 1.00 83.56 93 PRO A C 1
ATOM 774 O O . PRO A 1 93 ? -2.057 -7.740 21.197 1.00 83.56 93 PRO A O 1
ATOM 777 N N . LYS A 1 94 ? -3.475 -8.358 22.845 1.00 76.62 94 LYS A N 1
ATOM 778 C CA . LYS A 1 94 ? -4.077 -7.035 23.107 1.00 76.62 94 LYS A CA 1
ATOM 779 C C . LYS A 1 94 ? -3.102 -5.852 23.154 1.00 76.62 94 LYS A C 1
ATOM 781 O O . LYS A 1 94 ? -3.410 -4.846 22.526 1.00 76.62 94 LYS A O 1
ATOM 786 N N . PRO A 1 95 ? -1.903 -5.949 23.766 1.00 74.75 95 PRO A N 1
ATOM 787 C CA . PRO A 1 95 ? -0.958 -4.826 23.780 1.00 74.75 95 PRO A CA 1
ATOM 788 C C . PRO A 1 95 ? -0.540 -4.327 22.386 1.00 74.75 95 PRO A C 1
ATOM 790 O O . PRO A 1 95 ? -0.072 -3.203 22.245 1.00 74.75 95 PRO A O 1
ATOM 793 N N . PHE A 1 96 ? -0.683 -5.163 21.355 1.00 71.19 96 PHE A N 1
ATOM 794 C CA . PHE A 1 96 ? -0.372 -4.818 19.969 1.00 71.19 96 PHE A CA 1
ATOM 795 C C . PHE A 1 96 ? -1.603 -4.366 19.168 1.00 71.19 96 PHE A C 1
ATOM 797 O O . PHE A 1 96 ? -1.427 -3.769 18.109 1.00 71.19 96 PHE A O 1
ATOM 804 N N . THR A 1 97 ? -2.826 -4.648 19.634 1.00 75.94 97 THR A N 1
ATOM 805 C CA . THR A 1 97 ? -4.070 -4.242 18.956 1.00 75.94 97 THR A CA 1
ATOM 806 C C . THR A 1 97 ? -4.757 -3.057 19.621 1.00 75.94 97 THR A C 1
ATOM 808 O O . THR A 1 97 ? -5.463 -2.344 18.926 1.00 75.94 97 THR A O 1
ATOM 811 N N . GLU A 1 98 ? -4.527 -2.787 20.910 1.00 75.25 98 GLU A N 1
ATOM 812 C CA . GLU A 1 98 ? -5.210 -1.723 21.667 1.00 75.25 98 GLU A CA 1
ATOM 813 C C . GLU A 1 98 ? -5.040 -0.337 21.034 1.00 75.25 98 GLU A C 1
ATOM 815 O O . GLU A 1 98 ? -6.034 0.346 20.796 1.00 75.25 98 GLU A O 1
ATOM 820 N N . ASN A 1 99 ? -3.808 0.045 20.677 1.00 72.25 99 ASN A N 1
ATOM 821 C CA . ASN A 1 99 ? -3.538 1.337 20.033 1.00 72.25 99 ASN A CA 1
ATOM 822 C C . ASN A 1 99 ? -4.242 1.450 18.671 1.00 72.25 99 ASN A C 1
ATOM 824 O O . ASN A 1 99 ? -4.844 2.473 18.354 1.00 72.25 99 ASN A O 1
ATOM 828 N N . VAL A 1 100 ? -4.200 0.370 17.883 1.00 74.12 100 VAL A N 1
ATOM 829 C CA . VAL A 1 100 ? -4.808 0.317 16.546 1.00 74.12 100 VAL A CA 1
ATOM 830 C C . VAL A 1 100 ? -6.333 0.316 16.649 1.00 74.12 100 VAL A C 1
ATOM 832 O O . VAL A 1 100 ? -7.017 0.966 15.863 1.00 74.12 100 VAL A O 1
ATOM 835 N N . GLU A 1 101 ? -6.896 -0.387 17.628 1.00 75.69 101 GLU A N 1
ATOM 836 C CA 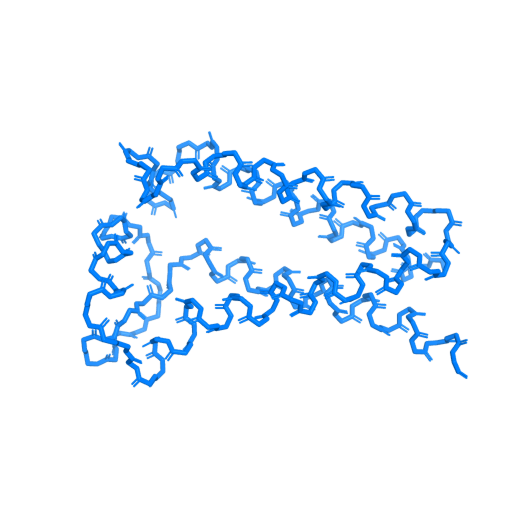. GLU A 1 101 ? -8.327 -0.381 17.897 1.00 75.69 101 GLU A CA 1
ATOM 837 C C . GLU A 1 101 ? -8.801 0.994 18.343 1.00 75.69 101 GLU A C 1
ATOM 839 O O . GLU A 1 101 ? -9.846 1.432 17.874 1.00 75.69 101 GLU A O 1
ATOM 844 N N . GLU A 1 102 ? -8.076 1.671 19.233 1.00 73.31 102 GLU A N 1
ATOM 845 C CA . GLU A 1 102 ? -8.420 3.020 19.689 1.00 73.31 102 GLU A CA 1
ATOM 846 C C . GLU A 1 102 ? -8.456 4.040 18.560 1.00 73.31 102 GLU A C 1
ATOM 848 O O . GLU A 1 102 ? -9.422 4.797 18.467 1.00 73.31 102 GLU A O 1
ATOM 853 N N . GLU A 1 103 ? -7.468 4.003 17.676 1.00 69.75 103 GLU A N 1
ATOM 854 C CA . GLU A 1 103 ? -7.387 4.877 16.509 1.00 69.75 103 GLU A CA 1
ATOM 855 C C . GLU A 1 103 ? -8.508 4.585 15.505 1.00 69.75 103 GLU A C 1
ATOM 857 O O . GLU A 1 103 ? -9.238 5.472 15.065 1.00 69.75 103 GLU A O 1
ATOM 862 N N . ASN A 1 104 ? -8.735 3.305 15.213 1.00 73.56 104 ASN A N 1
ATOM 863 C CA . ASN A 1 104 ? -9.691 2.902 14.188 1.00 73.56 104 ASN A CA 1
ATOM 864 C C . ASN A 1 104 ? -11.111 2.728 14.733 1.00 73.56 104 ASN A C 1
ATOM 866 O O . ASN A 1 104 ? -12.006 2.282 14.013 1.00 73.56 104 ASN A O 1
ATOM 870 N N . LYS A 1 105 ? -11.370 3.019 16.016 1.00 78.31 105 LYS A N 1
ATOM 871 C CA . LYS A 1 105 ? -12.707 2.901 16.646 1.00 78.31 105 LYS A CA 1
ATOM 872 C C . LYS A 1 105 ? -13.753 3.753 15.936 1.00 78.31 105 LYS A C 1
ATOM 874 O O . LYS A 1 105 ? -14.933 3.414 15.968 1.00 78.31 105 LYS A O 1
ATOM 879 N N . ARG A 1 106 ? -13.321 4.850 15.313 1.00 81.06 106 ARG A N 1
ATOM 880 C CA . ARG A 1 106 ? -14.179 5.806 14.604 1.00 81.06 106 ARG A CA 1
ATOM 881 C C . ARG A 1 106 ? -14.151 5.638 13.086 1.00 81.06 106 ARG A C 1
ATOM 883 O O . ARG A 1 106 ? -14.826 6.403 12.398 1.00 81.06 106 ARG A O 1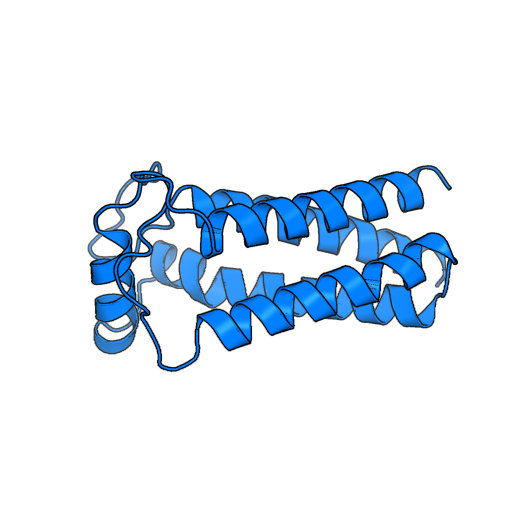
ATOM 890 N N . THR A 1 107 ? -13.402 4.662 12.570 1.00 87.38 107 THR A N 1
ATOM 891 C CA . THR A 1 107 ? -13.311 4.412 11.131 1.00 87.38 107 THR A CA 1
ATOM 892 C C . THR A 1 107 ? -14.367 3.416 10.662 1.00 87.38 107 THR A C 1
ATOM 894 O O . THR A 1 107 ? -14.865 2.572 11.414 1.00 87.38 107 THR A O 1
ATOM 897 N N . PHE A 1 108 ? -14.766 3.544 9.400 1.00 90.94 108 PHE A N 1
ATOM 898 C CA . PHE A 1 108 ? -15.807 2.722 8.804 1.00 90.94 108 PHE A CA 1
ATOM 899 C C . PHE A 1 108 ? -15.296 1.305 8.515 1.00 90.94 108 PHE A C 1
ATOM 901 O O . PHE A 1 108 ? -14.361 1.107 7.738 1.00 90.94 108 PHE A O 1
ATOM 908 N N . ARG A 1 109 ? -15.949 0.307 9.119 1.00 91.00 109 ARG A N 1
ATOM 909 C CA . ARG A 1 109 ? -15.606 -1.118 9.018 1.00 91.00 109 ARG A CA 1
ATOM 910 C C . ARG A 1 109 ? -16.759 -1.868 8.363 1.00 91.00 109 ARG A C 1
ATOM 912 O O . ARG A 1 109 ? -17.904 -1.720 8.780 1.00 91.00 109 ARG A O 1
ATOM 919 N N . ILE A 1 110 ? -16.453 -2.677 7.352 1.00 91.75 110 ILE A N 1
ATOM 920 C CA . ILE A 1 110 ? -17.466 -3.430 6.590 1.00 91.75 110 ILE A CA 1
ATOM 921 C C . ILE A 1 110 ? -17.458 -4.930 6.884 1.00 91.75 110 ILE A C 1
ATOM 923 O O . ILE A 1 110 ? -18.423 -5.624 6.574 1.00 91.75 110 ILE A O 1
ATOM 927 N N . LEU A 1 111 ? -16.363 -5.441 7.446 1.00 92.38 111 LEU A N 1
ATOM 928 C CA . LEU A 1 111 ? -16.211 -6.863 7.715 1.00 92.38 111 LEU A CA 1
ATOM 929 C C . LEU A 1 111 ? -16.931 -7.247 9.015 1.00 92.38 111 LEU A C 1
ATOM 931 O O . LEU A 1 111 ? -16.940 -6.459 9.965 1.00 92.38 111 LEU A O 1
ATOM 935 N N . PRO A 1 112 ? -17.523 -8.453 9.084 1.00 92.88 112 PRO A N 1
ATOM 936 C CA . PRO A 1 112 ? -18.163 -8.920 10.303 1.00 92.88 112 PRO A CA 1
ATOM 937 C C . PRO A 1 112 ? -17.119 -9.120 11.414 1.00 92.88 112 PRO A C 1
ATOM 939 O O . PRO A 1 112 ? -15.997 -9.553 11.126 1.00 92.88 112 PRO A O 1
ATOM 942 N N . PRO A 1 113 ? -17.470 -8.847 12.681 1.00 91.81 113 PRO A N 1
ATOM 943 C CA . PRO A 1 113 ? -16.578 -9.096 13.806 1.00 91.81 113 PRO A CA 1
ATOM 944 C C . PRO A 1 113 ? -16.316 -10.598 13.979 1.00 91.81 113 PRO A C 1
ATOM 946 O O . PRO A 1 113 ? -17.230 -11.418 13.871 1.00 91.81 113 PRO A O 1
ATOM 949 N N . ILE A 1 114 ? -15.071 -10.951 14.302 1.00 92.31 114 ILE A N 1
ATOM 950 C CA . ILE A 1 114 ? -14.667 -12.306 14.693 1.00 92.31 114 ILE A CA 1
ATOM 951 C C . ILE A 1 114 ? -14.139 -12.212 16.123 1.00 92.31 114 ILE A C 1
ATOM 953 O O . ILE A 1 114 ? -13.062 -11.673 16.338 1.00 92.31 114 ILE A O 1
ATOM 957 N N . LYS A 1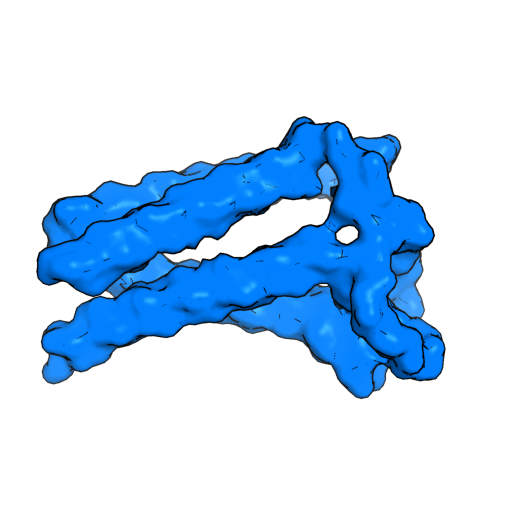 115 ? -14.887 -12.726 17.107 1.00 89.62 115 LYS A N 1
ATOM 958 C CA . LYS A 1 115 ? -14.523 -12.626 18.536 1.00 89.62 115 LYS A CA 1
ATOM 959 C C . LYS A 1 115 ? -14.150 -11.176 18.916 1.00 89.62 115 LYS A C 1
ATOM 961 O O . LYS A 1 115 ? -14.922 -10.265 18.632 1.00 89.62 115 LYS A O 1
ATOM 966 N N . ASP A 1 116 ? -12.997 -10.982 19.547 1.00 85.94 116 ASP A N 1
ATOM 967 C CA . ASP A 1 116 ? -12.368 -9.709 19.902 1.00 85.94 116 ASP A CA 1
ATOM 968 C C . ASP A 1 116 ? -11.204 -9.348 18.961 1.00 85.94 116 ASP A C 1
ATOM 970 O O . ASP A 1 116 ? -10.274 -8.654 19.353 1.00 85.94 116 ASP A O 1
ATOM 974 N N . HIS A 1 117 ? -11.218 -9.850 17.724 1.00 90.81 117 HIS A N 1
ATOM 975 C CA . HIS A 1 117 ? -10.148 -9.603 16.765 1.00 90.81 117 HIS A CA 1
ATOM 976 C C . HIS A 1 117 ? -10.216 -8.186 16.176 1.00 90.81 117 HIS A C 1
ATOM 978 O O . HIS A 1 117 ? -11.297 -7.627 15.963 1.00 90.81 117 HIS A O 1
ATOM 984 N N . LEU A 1 118 ? -9.046 -7.649 15.817 1.00 89.25 118 LEU A N 1
ATOM 985 C CA . LEU A 1 118 ?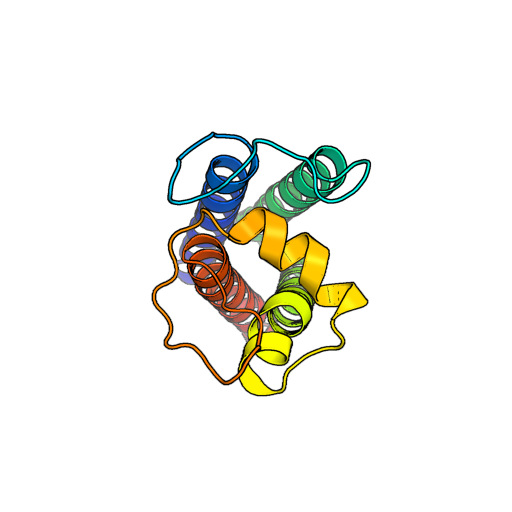 -8.924 -6.385 15.093 1.00 89.25 118 LEU A CA 1
ATOM 986 C C . LEU A 1 118 ? -9.630 -6.482 13.734 1.00 89.25 118 LEU A C 1
ATOM 988 O O . LEU A 1 118 ? -9.379 -7.410 12.970 1.00 89.25 118 LEU A O 1
ATOM 992 N N . ILE A 1 119 ? -10.481 -5.509 13.409 1.00 91.12 119 ILE A N 1
ATOM 993 C CA . ILE A 1 119 ? -11.230 -5.479 12.148 1.00 91.12 119 ILE A CA 1
ATOM 994 C C . ILE A 1 119 ? -10.583 -4.457 11.204 1.00 91.12 119 ILE A C 1
ATOM 996 O O . ILE A 1 119 ? -10.526 -3.280 11.570 1.00 91.12 119 ILE A O 1
ATOM 1000 N N . PRO A 1 120 ? -10.147 -4.861 9.996 1.00 91.94 120 PRO A N 1
ATOM 1001 C CA . PRO A 1 120 ? -9.672 -3.937 8.978 1.00 91.94 120 PRO A CA 1
ATOM 1002 C C . PRO A 1 120 ? -10.767 -2.941 8.603 1.00 91.94 120 PRO A C 1
ATOM 1004 O O . PRO A 1 120 ? -11.907 -3.322 8.313 1.00 91.94 120 PRO A O 1
ATOM 1007 N N . ASP A 1 121 ? -10.417 -1.661 8.596 1.00 92.19 121 ASP A N 1
ATOM 1008 C CA . ASP A 1 121 ? -11.301 -0.623 8.088 1.00 92.19 121 ASP A CA 1
ATOM 1009 C C . ASP A 1 121 ? -11.271 -0.552 6.554 1.00 92.19 121 ASP A C 1
ATOM 1011 O O . ASP A 1 121 ? -10.501 -1.234 5.867 1.00 92.19 121 ASP A O 1
ATOM 1015 N N . LEU A 1 122 ? -12.150 0.278 5.996 1.00 93.88 122 LEU A N 1
ATOM 1016 C CA . LEU A 1 122 ? -12.285 0.401 4.551 1.00 93.88 122 LEU A CA 1
ATOM 1017 C C . LEU A 1 122 ? -11.004 0.916 3.872 1.00 93.88 122 LEU A C 1
ATOM 1019 O O . LEU A 1 122 ? -10.714 0.507 2.745 1.00 93.88 122 LEU A O 1
ATOM 1023 N N . VAL A 1 123 ? -10.229 1.772 4.545 1.00 94.62 123 VAL A N 1
ATOM 1024 C CA . VAL A 1 123 ? -8.962 2.300 4.020 1.00 94.62 123 VAL A CA 1
ATOM 1025 C C . VAL A 1 123 ? -7.950 1.176 3.851 1.00 94.62 123 VAL A C 1
ATOM 1027 O O . VAL A 1 123 ? -7.372 1.014 2.774 1.00 94.62 123 VAL A O 1
ATOM 1030 N N . HIS A 1 124 ? -7.781 0.340 4.869 1.00 94.62 124 HIS A N 1
ATOM 1031 C CA . HIS A 1 124 ? -6.821 -0.756 4.833 1.00 94.62 124 HIS A CA 1
ATOM 1032 C C . HIS A 1 124 ? -7.249 -1.888 3.896 1.00 94.62 124 HIS A C 1
ATOM 1034 O O . HIS A 1 124 ? -6.390 -2.527 3.281 1.00 94.62 124 HIS A O 1
ATOM 1040 N N . ILE A 1 125 ? -8.554 -2.087 3.685 1.00 96.44 125 ILE A N 1
ATOM 1041 C CA . ILE A 1 125 ? -9.068 -2.954 2.613 1.00 96.44 125 ILE A CA 1
ATOM 1042 C C . ILE A 1 125 ? -8.698 -2.382 1.236 1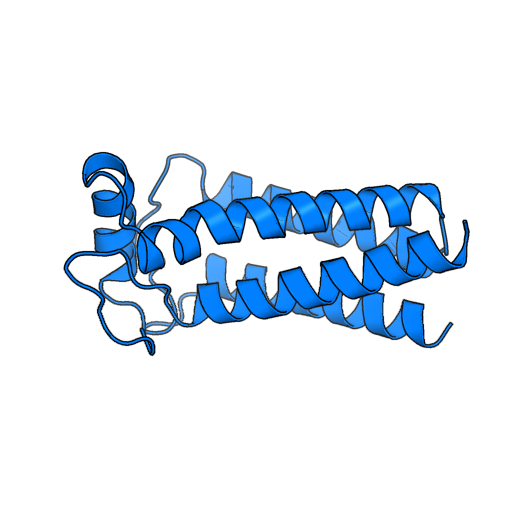.00 96.44 125 ILE A C 1
ATOM 1044 O O . ILE A 1 125 ? -8.203 -3.118 0.379 1.00 96.44 125 ILE A O 1
ATOM 1048 N N . GLY A 1 126 ? -8.865 -1.073 1.024 1.00 97.12 126 GLY A N 1
ATOM 1049 C CA . GLY A 1 126 ? -8.439 -0.400 -0.206 1.00 97.12 126 GLY A CA 1
ATOM 1050 C C . GLY A 1 126 ? -6.935 -0.534 -0.459 1.00 97.12 126 GLY A C 1
ATOM 1051 O O . GLY A 1 126 ? -6.524 -0.922 -1.554 1.00 97.12 126 GLY A O 1
ATOM 1052 N N . ILE A 1 127 ? -6.113 -0.314 0.574 1.00 97.19 127 ILE A N 1
ATOM 1053 C CA . ILE A 1 127 ? -4.659 -0.535 0.527 1.00 97.19 127 ILE A CA 1
ATOM 1054 C C . ILE A 1 127 ? -4.357 -1.977 0.139 1.00 97.19 127 ILE A C 1
ATOM 1056 O O . ILE A 1 127 ? -3.563 -2.181 -0.771 1.00 97.19 127 ILE A O 1
ATOM 1060 N N . THR A 1 128 ? -5.018 -2.958 0.765 1.00 97.69 128 THR A N 1
ATOM 1061 C CA . THR A 1 128 ? -4.849 -4.388 0.457 1.00 97.69 128 THR A CA 1
ATOM 1062 C C . THR A 1 128 ? -5.027 -4.644 -1.038 1.00 97.69 128 THR A C 1
ATOM 1064 O O . THR A 1 128 ? -4.152 -5.207 -1.690 1.00 97.69 128 THR A O 1
ATOM 1067 N N . ILE A 1 129 ? -6.135 -4.194 -1.623 1.00 98.19 129 ILE A N 1
ATOM 1068 C CA . ILE A 1 129 ? -6.414 -4.425 -3.045 1.00 98.19 129 ILE A CA 1
ATOM 1069 C C . ILE A 1 129 ? -5.314 -3.804 -3.918 1.00 98.19 129 ILE A C 1
ATOM 1071 O O . ILE A 1 129 ? -4.788 -4.453 -4.823 1.00 98.19 129 ILE A O 1
ATOM 1075 N N . LEU A 1 130 ? -4.929 -2.562 -3.624 1.00 98.31 130 LEU A N 1
ATOM 1076 C CA . LEU A 1 130 ? -3.969 -1.816 -4.432 1.00 98.31 130 LEU A CA 1
ATOM 1077 C C . LEU A 1 130 ? -2.542 -2.364 -4.333 1.00 98.31 130 LEU A C 1
ATOM 1079 O O . LEU A 1 130 ? -1.860 -2.437 -5.357 1.00 98.31 130 LEU A O 1
ATOM 1083 N N . ILE A 1 131 ? -2.086 -2.796 -3.153 1.00 97.88 131 ILE A N 1
ATOM 1084 C CA . ILE A 1 131 ? -0.756 -3.412 -3.010 1.00 97.88 131 ILE A CA 1
ATOM 1085 C C . ILE A 1 131 ? -0.690 -4.767 -3.720 1.00 97.88 131 ILE A C 1
ATOM 1087 O O . ILE A 1 131 ? 0.316 -5.052 -4.366 1.00 97.88 131 ILE A O 1
ATOM 1091 N N . TRP A 1 132 ? -1.762 -5.568 -3.680 1.00 98.25 132 TRP A N 1
ATOM 1092 C CA . TRP A 1 132 ? -1.821 -6.845 -4.397 1.00 98.25 132 TRP A CA 1
ATOM 1093 C C . TRP A 1 132 ? -1.794 -6.642 -5.912 1.00 98.25 132 TRP A C 1
ATOM 1095 O O . TRP A 1 132 ? -1.029 -7.318 -6.598 1.00 98.25 132 TRP A O 1
ATOM 1105 N N . ILE A 1 133 ? -2.563 -5.682 -6.441 1.00 98.00 133 ILE A N 1
ATOM 1106 C CA . ILE A 1 133 ? -2.528 -5.339 -7.871 1.00 98.00 133 ILE A CA 1
ATOM 1107 C C . ILE A 1 133 ? -1.115 -4.914 -8.282 1.00 98.00 133 ILE A C 1
ATOM 1109 O O . ILE A 1 133 ? -0.574 -5.440 -9.255 1.00 98.00 133 ILE A O 1
ATOM 1113 N N . ASN A 1 134 ? -0.494 -4.004 -7.530 1.00 97.69 134 ASN A N 1
ATOM 1114 C CA . ASN A 1 134 ? 0.851 -3.523 -7.839 1.00 97.69 134 ASN A CA 1
ATOM 1115 C C . ASN A 1 134 ? 1.904 -4.632 -7.769 1.00 97.69 134 ASN A C 1
ATOM 1117 O O . ASN A 1 134 ? 2.767 -4.708 -8.648 1.00 97.69 134 ASN A O 1
ATOM 1121 N N . TRP A 1 135 ? 1.813 -5.523 -6.779 1.00 98.12 135 TRP A N 1
ATOM 1122 C CA . TRP A 1 135 ? 2.697 -6.679 -6.675 1.00 98.12 135 TRP A CA 1
ATOM 1123 C C . TRP A 1 135 ? 2.540 -7.619 -7.873 1.00 98.12 135 TRP A C 1
ATOM 1125 O O . TRP A 1 135 ? 3.525 -7.907 -8.543 1.00 98.12 135 TRP A O 1
ATOM 1135 N N . ILE A 1 136 ? 1.309 -8.019 -8.212 1.00 97.50 136 ILE A N 1
ATOM 1136 C CA . ILE A 1 136 ? 1.028 -8.919 -9.342 1.00 97.50 136 ILE A CA 1
ATOM 1137 C C . ILE A 1 136 ? 1.531 -8.325 -10.660 1.00 97.50 136 ILE A C 1
ATOM 1139 O O . ILE A 1 136 ? 2.178 -9.024 -11.441 1.00 97.50 136 ILE A O 1
ATOM 1143 N N . LEU A 1 137 ? 1.256 -7.043 -10.917 1.00 96.44 137 LEU A N 1
ATOM 1144 C CA . LEU A 1 137 ? 1.703 -6.370 -12.138 1.00 96.44 137 LEU A CA 1
ATOM 1145 C C . LEU A 1 137 ? 3.233 -6.307 -12.209 1.00 96.44 137 LEU A C 1
ATOM 1147 O O . LEU A 1 137 ? 3.806 -6.635 -13.246 1.00 96.44 137 LEU A O 1
ATOM 1151 N N . SER A 1 138 ? 3.893 -5.965 -11.102 1.00 96.06 138 SER A N 1
ATOM 1152 C CA . SER A 1 138 ? 5.358 -5.909 -11.029 1.00 96.06 138 SER A CA 1
ATOM 1153 C C . SER A 1 138 ? 5.991 -7.292 -11.202 1.00 96.06 138 SER A C 1
ATOM 1155 O O . SER A 1 138 ? 6.909 -7.460 -11.998 1.00 96.06 138 SER A O 1
ATOM 1157 N N . SER A 1 139 ? 5.478 -8.313 -10.512 1.00 96.44 139 SER A N 1
ATOM 1158 C CA . SER A 1 139 ? 5.962 -9.692 -10.621 1.00 96.44 139 SER A CA 1
ATOM 1159 C C . SER A 1 139 ? 5.752 -10.269 -12.015 1.00 96.44 139 SER A C 1
ATOM 1161 O O . SER A 1 139 ? 6.628 -10.967 -12.516 1.00 96.44 139 SER A O 1
ATOM 1163 N N . LYS A 1 140 ? 4.631 -9.955 -12.673 1.00 95.56 140 LYS A N 1
ATOM 1164 C CA . LYS A 1 140 ? 4.393 -10.361 -14.061 1.00 95.56 140 LYS A CA 1
ATOM 1165 C C . LYS A 1 140 ? 5.446 -9.778 -15.004 1.00 95.56 140 LYS A C 1
ATOM 1167 O O . LYS A 1 140 ? 5.952 -10.511 -15.845 1.00 95.56 140 LYS A O 1
ATOM 1172 N N . GLU A 1 141 ? 5.798 -8.503 -14.846 1.00 94.25 141 GLU A N 1
ATOM 1173 C CA . GLU A 1 141 ? 6.850 -7.867 -15.651 1.00 94.25 141 GLU A CA 1
ATOM 1174 C C . GLU A 1 141 ? 8.226 -8.504 -15.429 1.00 94.25 141 GLU A C 1
ATOM 1176 O O . GLU A 1 141 ? 8.983 -8.661 -16.385 1.00 94.25 141 GLU A O 1
ATOM 1181 N N . VAL A 1 142 ? 8.543 -8.914 -14.196 1.00 95.12 142 VAL A N 1
ATOM 1182 C CA . VAL A 1 142 ? 9.784 -9.648 -13.895 1.00 95.12 142 VAL A CA 1
ATOM 1183 C C . VAL A 1 142 ? 9.775 -11.029 -14.555 1.00 95.12 142 VAL A C 1
ATOM 1185 O O . VAL A 1 142 ? 10.717 -11.378 -15.259 1.00 95.12 142 VAL A O 1
ATOM 1188 N N . LEU A 1 143 ? 8.701 -11.801 -14.366 1.00 94.44 143 LEU A N 1
ATOM 1189 C CA . LEU A 1 143 ? 8.588 -13.179 -14.861 1.00 94.44 143 LEU A CA 1
ATOM 1190 C C . LEU A 1 143 ? 8.563 -13.278 -16.389 1.00 94.44 143 LEU A C 1
ATOM 1192 O O . LEU A 1 143 ? 8.944 -14.303 -16.930 1.00 94.44 143 LEU A O 1
ATOM 1196 N N . GLN A 1 144 ? 8.128 -12.235 -17.098 1.00 92.12 144 GLN A N 1
ATOM 1197 C CA . GLN A 1 144 ? 8.159 -12.201 -18.565 1.00 92.12 144 GLN A CA 1
ATOM 1198 C C . GLN A 1 144 ? 9.569 -12.047 -19.155 1.00 92.12 144 GLN A C 1
ATOM 1200 O O . GLN A 1 144 ? 9.727 -12.129 -20.372 1.00 92.12 144 GLN A O 1
ATOM 1205 N N . ARG A 1 145 ? 10.575 -11.773 -18.319 1.00 89.88 145 ARG A N 1
ATOM 1206 C CA . ARG A 1 145 ? 11.950 -11.452 -18.734 1.00 89.88 145 ARG A CA 1
ATOM 1207 C C . ARG A 1 145 ? 12.979 -12.478 -18.256 1.00 89.88 145 ARG A C 1
ATOM 1209 O O . ARG A 1 145 ? 14.167 -12.281 -18.503 1.00 89.88 145 ARG A O 1
ATOM 1216 N N . ILE A 1 146 ? 12.525 -13.520 -17.560 1.00 88.44 146 ILE A N 1
ATOM 1217 C CA . ILE A 1 146 ? 13.308 -14.683 -17.120 1.00 88.44 146 ILE A CA 1
ATOM 1218 C C . ILE A 1 146 ? 12.890 -15.863 -17.992 1.00 88.44 146 ILE A C 1
ATOM 1220 O O . ILE A 1 146 ? 13.798 -16.571 -18.477 1.00 88.44 146 ILE A O 1
#

Foldseek 3Di:
DVLLVVLLVLLVVLLVLLCCQAPPDDPQAFFNVDDLDDCPVVVSVVLSVLSVVLSVCSVVVPLVSLVVQLVSLVVVLVVLCVLAVCQQPPNDDCVSCVSVCVRNVGYAFDDDHDDPGHGDGPSSVVSNVSSVVSNVSSVVSNVVVD

Radius of gyration: 16.38 Å; chains: 1; bounding box: 35×30×47 Å

Organism: NCBI:txid758847

Sequence (146 aa):
MITIGIAVFFQLFYTAYFFVTHFVSMSPLNDLSGESFSKEKKVNFALIAVQLGIVPFFFYDVFWGICFGAFYYLVNVFGNAMSWWFPYLFGWPKPFTENVEEENKRTFRILPPIKDHLIPDLVHIGITILIWINWILSSKEVLQRI

Secondary structure (DSSP, 8-state):
-HHHHHHHHHHHHHHHHHHHHHHS--TTS---SS-SSTTHHHHHHHHHHHHHHHHHHHHTT-HHHHHHHHHHHHHHHHHHIIIIIHHHHH---HHHHHHHHHHHTTS---SPP-TTPPPPPHHHHHHHHHHHHHHHHHHHHHHTT-